Protein AF-A0A2A4LVW7-F1 (afdb_monomer_lite)

pLDDT: mean 82.82, std 20.12, range [41.22, 98.38]

Radius of gyration: 33.75 Å; chains: 1; bounding box: 39×94×72 Å

Structure (mmCIF, N/CA/C/O backbone):
data_AF-A0A2A4LVW7-F1
#
_entry.id   AF-A0A2A4LVW7-F1
#
loop_
_atom_site.group_PDB
_atom_site.id
_atom_site.type_symbol
_atom_site.label_atom_id
_atom_site.label_alt_id
_atom_site.label_comp_id
_atom_site.label_asym_id
_atom_site.label_entity_id
_atom_site.label_seq_id
_atom_site.pdbx_PDB_ins_code
_atom_site.Cartn_x
_atom_site.Cartn_y
_atom_site.Cartn_z
_atom_site.occupancy
_atom_site.B_iso_or_equiv
_atom_site.auth_seq_id
_atom_site.auth_comp_id
_atom_site.auth_asym_id
_atom_site.auth_atom_id
_atom_site.pdbx_PDB_model_num
ATOM 1 N N . MET A 1 1 ? -12.535 -25.394 -22.768 1.00 45.62 1 MET A N 1
ATOM 2 C CA . MET A 1 1 ? -12.667 -26.700 -22.095 1.00 45.62 1 MET A CA 1
ATOM 3 C C . MET A 1 1 ? -12.968 -27.701 -23.202 1.00 45.62 1 MET A C 1
ATOM 5 O O . MET A 1 1 ? -14.101 -27.769 -23.649 1.00 45.62 1 MET A O 1
ATOM 9 N N . MET A 1 2 ? -11.925 -28.276 -23.806 1.00 42.28 2 MET A N 1
ATOM 10 C CA . MET A 1 2 ? -12.045 -29.148 -24.981 1.00 42.28 2 MET A CA 1
ATOM 11 C C . MET A 1 2 ? -11.703 -30.564 -24.534 1.00 42.28 2 MET A C 1
ATOM 13 O O . MET A 1 2 ? -10.593 -30.812 -24.071 1.00 42.28 2 MET A O 1
ATOM 17 N N . ASP A 1 3 ? -12.709 -31.425 -24.599 1.00 44.94 3 ASP A N 1
ATOM 18 C CA . ASP A 1 3 ? -12.700 -32.806 -24.137 1.00 44.94 3 ASP A CA 1
ATOM 19 C C . ASP A 1 3 ? -12.149 -33.709 -25.254 1.00 44.94 3 ASP A C 1
ATOM 21 O O . ASP A 1 3 ? -12.579 -33.610 -26.405 1.00 44.94 3 ASP A O 1
ATOM 25 N N . PHE A 1 4 ? -11.161 -34.545 -24.937 1.00 41.75 4 PHE A N 1
ATOM 26 C CA . PHE A 1 4 ? -10.498 -35.446 -25.884 1.00 41.75 4 PHE A CA 1
ATOM 27 C C . PHE A 1 4 ? -10.767 -36.889 -25.449 1.00 41.75 4 PHE A C 1
ATOM 29 O O . PHE A 1 4 ? -10.089 -37.435 -24.581 1.00 41.75 4 PHE A O 1
ATOM 36 N N . THR A 1 5 ? -11.769 -37.524 -26.058 1.00 50.38 5 THR A N 1
ATOM 37 C CA . THR A 1 5 ? -12.084 -38.940 -25.827 1.00 50.38 5 THR A CA 1
ATOM 38 C C . THR A 1 5 ? -11.391 -39.808 -26.880 1.00 50.38 5 THR A C 1
ATOM 40 O O . THR A 1 5 ? -11.719 -39.756 -28.065 1.00 50.38 5 THR A O 1
ATOM 43 N N . ILE A 1 6 ? -10.423 -40.621 -26.453 1.00 47.38 6 ILE A N 1
ATOM 44 C CA . ILE A 1 6 ? -9.706 -41.579 -27.306 1.00 47.38 6 ILE A CA 1
ATOM 45 C C . ILE A 1 6 ? -10.519 -42.879 -27.395 1.00 47.38 6 ILE A C 1
ATOM 47 O O . ILE A 1 6 ? -10.691 -43.588 -26.406 1.00 47.38 6 ILE A O 1
ATOM 51 N N . PHE A 1 7 ? -10.998 -43.213 -28.595 1.00 42.62 7 PHE A N 1
ATOM 52 C CA . PHE A 1 7 ? -11.620 -44.503 -28.911 1.00 42.62 7 PHE A CA 1
ATOM 53 C C . PHE A 1 7 ? -10.530 -45.561 -29.169 1.00 42.62 7 PHE A C 1
ATOM 55 O O . PHE A 1 7 ? -9.890 -45.552 -30.220 1.00 42.62 7 PHE A O 1
ATOM 62 N N . GLN A 1 8 ? -10.326 -46.502 -28.241 1.00 48.59 8 GLN A N 1
ATOM 63 C CA . GLN A 1 8 ? -9.561 -47.727 -28.510 1.00 48.59 8 GLN A CA 1
ATOM 64 C C . GLN A 1 8 ? -10.497 -48.835 -29.010 1.00 48.59 8 GLN A C 1
ATOM 66 O O . GLN A 1 8 ? -11.444 -49.220 -28.328 1.00 48.59 8 GLN A O 1
ATOM 71 N N . LYS A 1 9 ? -10.221 -49.369 -30.205 1.00 45.34 9 LYS A N 1
ATOM 72 C CA . LYS A 1 9 ? -10.934 -50.513 -30.792 1.00 45.34 9 LYS A CA 1
ATOM 73 C C . LYS A 1 9 ? -10.099 -51.791 -30.607 1.00 45.34 9 LYS A C 1
ATOM 75 O O . LYS A 1 9 ? -8.983 -51.831 -31.123 1.00 45.34 9 LYS A O 1
ATOM 80 N N . PRO A 1 10 ? -10.594 -52.840 -29.929 1.00 44.69 10 PRO A N 1
ATOM 81 C CA . PRO A 1 10 ? -9.883 -54.113 -29.851 1.00 44.69 10 PRO A CA 1
ATOM 82 C C . PRO A 1 10 ? -10.095 -54.958 -31.119 1.00 44.69 10 PRO A C 1
ATOM 84 O O . PRO A 1 10 ? -11.216 -55.121 -31.603 1.00 44.69 10 PRO A O 1
ATOM 87 N N . ILE A 1 11 ? -8.997 -55.503 -31.649 1.00 47.66 11 ILE A N 1
ATOM 88 C CA . ILE A 1 11 ? -8.957 -56.443 -32.778 1.00 47.66 11 ILE A CA 1
ATOM 89 C C . ILE A 1 11 ? -9.095 -57.864 -32.214 1.00 47.66 11 ILE A C 1
ATOM 91 O O . ILE A 1 11 ? -8.244 -58.315 -31.453 1.00 47.66 11 ILE A O 1
ATOM 95 N N . GLN A 1 12 ? -10.178 -58.558 -32.570 1.00 42.28 12 GLN A N 1
ATOM 96 C CA . GLN A 1 12 ? -10.417 -59.966 -32.237 1.00 42.28 12 GLN A CA 1
ATOM 97 C C . GLN A 1 12 ? -9.968 -60.844 -33.411 1.00 42.28 12 GLN A C 1
ATOM 99 O O . GLN A 1 12 ? -10.547 -60.780 -34.496 1.00 42.28 12 GLN A O 1
ATOM 104 N N . THR A 1 13 ? -8.943 -61.666 -33.192 1.00 43.25 13 THR A N 1
ATOM 105 C CA . THR A 1 13 ? -8.446 -62.651 -34.161 1.00 43.25 13 THR A CA 1
ATOM 106 C C . THR A 1 13 ? -8.966 -64.029 -33.763 1.00 43.25 13 THR A C 1
ATOM 108 O O . THR A 1 13 ? -8.602 -64.559 -32.716 1.00 43.25 13 THR A O 1
ATOM 111 N N . THR A 1 14 ? -9.821 -64.645 -34.580 1.00 41.22 14 THR A N 1
ATOM 112 C CA . THR A 1 14 ? -10.168 -66.068 -34.432 1.00 41.22 14 THR A CA 1
ATOM 113 C C . THR A 1 14 ? -10.461 -66.663 -35.802 1.00 41.22 14 THR A C 1
ATOM 115 O O . THR A 1 14 ? -11.546 -66.473 -36.349 1.00 41.22 14 THR A O 1
ATOM 118 N N . THR A 1 15 ? -9.510 -67.415 -36.354 1.00 45.81 15 THR A N 1
ATOM 119 C CA . THR A 1 15 ? -9.713 -68.185 -37.587 1.00 45.81 15 THR A CA 1
ATOM 120 C C . THR A 1 15 ? -9.479 -69.663 -37.305 1.00 45.81 15 THR A C 1
ATOM 122 O O . THR A 1 15 ? -8.415 -70.075 -36.849 1.00 45.81 15 THR A O 1
ATOM 125 N N . LYS A 1 16 ? -10.543 -70.440 -37.526 1.00 46.06 16 LYS A N 1
ATOM 126 C CA . LYS A 1 16 ? -10.657 -71.885 -37.319 1.00 46.06 16 LYS A CA 1
ATOM 127 C C . LYS A 1 16 ? -9.868 -72.672 -38.371 1.00 46.06 16 LYS A C 1
ATOM 129 O O . LYS A 1 16 ? -9.900 -72.352 -39.554 1.00 46.06 16 LYS A O 1
ATOM 134 N N . ASN A 1 17 ? -9.248 -73.752 -37.903 1.00 45.03 17 ASN A N 1
ATOM 135 C CA . ASN A 1 17 ? -8.627 -74.822 -38.682 1.00 45.03 17 ASN A CA 1
ATOM 136 C C . ASN A 1 17 ? -9.616 -75.496 -39.643 1.00 45.03 17 ASN A C 1
ATOM 138 O O . ASN A 1 17 ? -10.647 -75.972 -39.177 1.00 45.03 17 ASN A O 1
ATOM 142 N N . LEU A 1 18 ? -9.249 -75.623 -40.926 1.00 49.50 18 LEU A N 1
ATOM 143 C CA . LEU A 1 18 ? -9.578 -76.756 -41.812 1.00 49.50 18 LEU A CA 1
ATOM 144 C C . LEU A 1 18 ? -8.968 -76.537 -43.209 1.00 49.50 18 LEU A C 1
ATOM 146 O O . LEU A 1 18 ? -9.548 -75.840 -44.031 1.00 49.50 18 LEU A O 1
ATOM 150 N N . CYS A 1 19 ? -7.833 -77.177 -43.506 1.00 42.25 19 CYS A N 1
ATOM 151 C CA . CYS A 1 19 ? -7.581 -77.741 -44.836 1.00 42.25 19 CYS A CA 1
ATOM 152 C C . CYS A 1 19 ? -6.447 -78.774 -44.754 1.00 42.25 19 CYS A C 1
ATOM 154 O O . CYS A 1 19 ? -5.331 -78.468 -44.338 1.00 42.25 19 CYS A O 1
ATOM 156 N N . LYS A 1 20 ? -6.772 -80.023 -45.093 1.00 42.94 20 LYS A N 1
ATOM 157 C CA . LYS A 1 20 ? -5.853 -81.160 -45.161 1.00 42.94 20 LYS A CA 1
ATOM 158 C C . LYS A 1 20 ? -5.161 -81.171 -46.530 1.00 42.94 20 LYS A C 1
ATOM 160 O O . LYS A 1 20 ? -5.847 -81.198 -47.539 1.00 42.94 20 LYS A O 1
ATOM 165 N N . ILE A 1 21 ? -3.832 -81.287 -46.491 1.00 48.00 21 ILE A N 1
ATOM 166 C CA . ILE A 1 21 ? -2.937 -81.897 -47.493 1.00 48.00 21 ILE A CA 1
ATOM 167 C C . ILE A 1 21 ? -2.856 -81.192 -48.861 1.00 48.00 21 ILE A C 1
ATOM 169 O O . ILE A 1 21 ? -3.678 -81.419 -49.737 1.00 48.00 21 ILE A O 1
ATOM 173 N N . CYS A 1 22 ? -1.752 -80.467 -49.081 1.00 41.84 22 CYS A N 1
ATOM 174 C CA . CYS A 1 22 ? -1.036 -80.458 -50.361 1.00 41.84 22 CYS A CA 1
ATOM 175 C C . CYS A 1 22 ? 0.427 -80.040 -50.137 1.00 41.84 22 CYS A C 1
ATOM 177 O O . CYS A 1 22 ? 0.724 -78.957 -49.639 1.00 41.84 22 CYS A O 1
ATOM 179 N N . THR A 1 23 ? 1.334 -80.949 -50.471 1.00 45.31 23 THR A N 1
ATOM 180 C CA . THR A 1 23 ? 2.790 -80.838 -50.360 1.00 45.31 23 THR A CA 1
ATOM 181 C C . THR A 1 23 ? 3.346 -80.185 -51.627 1.00 45.31 23 THR A C 1
ATOM 183 O O . THR A 1 23 ? 3.172 -80.767 -52.691 1.00 45.31 23 THR A O 1
ATOM 186 N N . ALA A 1 24 ? 3.996 -79.018 -51.519 1.00 42.41 24 ALA A N 1
ATOM 187 C CA . ALA A 1 24 ? 5.172 -78.581 -52.302 1.00 42.41 24 ALA A CA 1
ATOM 188 C C . ALA A 1 24 ? 5.406 -77.058 -52.184 1.00 42.41 24 ALA A C 1
ATOM 190 O O . ALA A 1 24 ? 4.670 -76.246 -52.728 1.00 42.41 24 ALA A O 1
ATOM 191 N N . LEU A 1 25 ? 6.471 -76.715 -51.456 1.00 45.72 25 LEU A N 1
ATOM 192 C CA . LEU A 1 25 ? 7.497 -75.720 -51.784 1.00 45.72 25 LEU A CA 1
ATOM 193 C C . LEU A 1 25 ? 7.090 -74.442 -52.561 1.00 45.72 25 LEU A C 1
ATOM 195 O O . LEU A 1 25 ? 7.131 -74.413 -53.785 1.00 45.72 25 LEU A O 1
ATOM 199 N N . ALA A 1 26 ? 6.882 -73.345 -51.824 1.00 43.75 26 ALA A N 1
ATOM 200 C CA . ALA A 1 26 ? 7.374 -72.006 -52.179 1.00 43.75 26 ALA A CA 1
ATOM 201 C C . ALA A 1 26 ? 7.300 -71.089 -50.942 1.00 43.75 26 ALA A C 1
ATOM 203 O O . ALA A 1 26 ? 6.255 -70.520 -50.630 1.00 43.75 26 ALA A O 1
ATOM 204 N N . LEU A 1 27 ? 8.415 -70.944 -50.215 1.00 46.09 27 LEU A N 1
ATOM 205 C CA . LEU A 1 27 ? 8.595 -69.845 -49.263 1.00 46.09 27 LEU A CA 1
ATOM 206 C C . LEU A 1 27 ? 8.739 -68.539 -50.060 1.00 46.09 27 LEU A C 1
ATOM 208 O O . LEU A 1 27 ? 9.847 -68.122 -50.378 1.00 46.09 27 LEU A O 1
ATOM 212 N N . LEU A 1 28 ? 7.625 -67.882 -50.384 1.00 44.22 28 LEU A N 1
ATOM 213 C CA . LEU A 1 28 ? 7.640 -66.441 -50.621 1.00 44.22 28 LEU A CA 1
ATOM 214 C C . LEU A 1 28 ? 7.472 -65.760 -49.263 1.00 44.22 28 LEU A C 1
ATOM 216 O O . LEU A 1 28 ? 6.360 -65.511 -48.801 1.00 44.22 28 LEU A O 1
ATOM 220 N N . THR A 1 29 ? 8.588 -65.454 -48.604 1.00 49.19 29 THR A N 1
ATOM 221 C CA . THR A 1 29 ? 8.592 -64.435 -47.557 1.00 49.19 29 THR A CA 1
ATOM 222 C C . THR A 1 29 ? 8.292 -63.104 -48.236 1.00 49.19 29 THR A C 1
ATOM 224 O O . THR A 1 29 ? 9.188 -62.470 -48.792 1.00 49.19 29 THR A O 1
ATOM 227 N N . ALA A 1 30 ? 7.023 -62.690 -48.242 1.00 51.75 30 ALA A N 1
ATOM 228 C CA . ALA A 1 30 ? 6.675 -61.309 -48.529 1.00 51.75 30 ALA A CA 1
ATOM 229 C C . ALA A 1 30 ? 7.395 -60.451 -47.484 1.00 51.75 30 ALA A C 1
ATOM 231 O O . ALA A 1 30 ? 7.001 -60.429 -46.314 1.00 51.75 30 ALA A O 1
ATOM 232 N N . ALA A 1 31 ? 8.492 -59.817 -47.900 1.00 53.38 31 ALA A N 1
ATOM 233 C CA . ALA A 1 31 ? 9.186 -58.812 -47.120 1.00 53.38 31 ALA A CA 1
ATOM 234 C C . ALA A 1 31 ? 8.200 -57.661 -46.904 1.00 53.38 31 ALA A C 1
ATOM 236 O O . ALA A 1 31 ? 8.037 -56.778 -47.744 1.00 53.38 31 ALA A O 1
ATOM 237 N N . HIS A 1 32 ? 7.465 -57.729 -45.797 1.00 48.94 32 HIS A N 1
ATOM 238 C CA . HIS A 1 32 ? 6.663 -56.623 -45.326 1.00 48.94 32 HIS A CA 1
ATOM 239 C C . HIS A 1 32 ? 7.659 -55.548 -44.911 1.00 48.94 32 HIS A C 1
ATOM 241 O O . HIS A 1 32 ? 8.287 -55.649 -43.860 1.00 48.94 32 HIS A O 1
ATOM 247 N N . ASN A 1 33 ? 7.833 -54.536 -45.761 1.00 58.06 33 ASN A N 1
ATOM 248 C CA . ASN A 1 33 ? 8.434 -53.282 -45.339 1.00 58.06 33 ASN A CA 1
ATOM 249 C C . ASN A 1 33 ? 7.488 -52.695 -44.290 1.00 58.06 33 ASN A C 1
ATOM 251 O O . ASN A 1 33 ? 6.502 -52.039 -44.623 1.00 58.06 33 ASN A O 1
ATOM 255 N N . THR A 1 34 ? 7.725 -53.001 -43.017 1.00 57.44 34 THR A N 1
ATOM 256 C CA . THR A 1 34 ? 7.045 -52.319 -41.925 1.00 57.44 34 THR A CA 1
ATOM 257 C C . THR A 1 34 ? 7.483 -50.867 -42.003 1.00 57.44 34 THR A C 1
ATOM 259 O O . THR A 1 34 ? 8.644 -50.558 -41.740 1.00 57.44 34 THR A O 1
ATOM 262 N N . ALA A 1 35 ? 6.579 -49.986 -42.430 1.00 54.66 35 ALA A N 1
ATOM 263 C CA . ALA A 1 35 ? 6.798 -48.553 -42.373 1.00 54.66 35 ALA A CA 1
ATOM 264 C C . ALA A 1 35 ? 7.047 -48.181 -40.904 1.00 54.66 35 ALA A C 1
ATOM 266 O O . ALA A 1 35 ? 6.129 -48.169 -40.086 1.00 54.66 35 ALA A O 1
ATOM 267 N N . GLN A 1 36 ? 8.315 -47.973 -40.554 1.00 70.25 36 GLN A N 1
ATOM 268 C CA . GLN A 1 36 ? 8.725 -47.633 -39.202 1.00 70.25 36 GLN A CA 1
ATOM 269 C C . GLN A 1 36 ? 8.418 -46.153 -38.978 1.00 70.25 36 GLN A C 1
ATOM 271 O O . GLN A 1 36 ? 9.157 -45.277 -39.420 1.00 70.25 36 GLN A O 1
ATOM 276 N N . ALA A 1 37 ? 7.302 -45.868 -38.311 1.00 65.94 37 ALA A N 1
ATOM 277 C CA . ALA A 1 37 ? 7.022 -44.536 -37.799 1.00 65.94 37 ALA A CA 1
ATOM 278 C C . ALA A 1 37 ? 7.929 -44.287 -36.585 1.00 65.94 37 ALA A C 1
ATOM 280 O O . ALA A 1 37 ? 7.711 -44.843 -35.509 1.00 65.94 37 ALA A O 1
ATOM 281 N N . GLY A 1 38 ? 8.987 -43.501 -36.779 1.00 73.94 38 GLY A N 1
ATOM 282 C CA . GLY A 1 38 ? 9.819 -43.002 -35.689 1.00 73.94 38 GLY A CA 1
ATOM 283 C C . GLY A 1 38 ? 9.228 -41.702 -35.139 1.00 73.94 38 GLY A C 1
ATOM 284 O O . GLY A 1 38 ? 8.947 -40.805 -35.938 1.00 73.94 38 GLY A O 1
ATOM 285 N N . PRO A 1 39 ? 9.017 -41.563 -33.819 1.00 70.31 39 PRO A N 1
ATOM 286 C CA . PRO A 1 39 ? 8.702 -40.265 -33.243 1.00 70.31 39 PRO A CA 1
ATOM 287 C C . PRO A 1 39 ? 9.912 -39.336 -33.397 1.00 70.31 39 PRO A C 1
ATOM 289 O O . PRO A 1 39 ? 11.058 -39.755 -33.236 1.00 70.31 39 PRO A O 1
ATOM 292 N N . GLY A 1 40 ? 9.645 -38.077 -33.727 1.00 75.69 40 GLY A N 1
ATOM 293 C CA . GLY A 1 40 ? 10.632 -37.007 -33.723 1.00 75.69 40 GLY A CA 1
ATOM 294 C C . GLY A 1 40 ? 10.097 -35.851 -32.894 1.00 75.69 40 GLY A C 1
ATOM 295 O O . GLY A 1 40 ? 8.969 -35.411 -33.114 1.00 75.69 40 GLY A O 1
ATOM 296 N N . ASP A 1 41 ? 10.897 -35.371 -31.948 1.00 76.12 41 ASP A N 1
ATOM 297 C CA . ASP A 1 41 ? 10.539 -34.228 -31.115 1.00 76.12 41 ASP A CA 1
ATOM 298 C C . ASP A 1 41 ? 10.951 -32.924 -31.799 1.00 76.12 41 ASP A C 1
ATOM 300 O O . ASP A 1 41 ? 12.118 -32.717 -32.150 1.00 76.12 41 ASP A O 1
ATOM 304 N N . ILE A 1 42 ? 9.989 -32.017 -31.965 1.00 58.56 42 ILE A N 1
ATOM 305 C CA . ILE A 1 42 ? 10.251 -30.657 -32.435 1.00 58.56 42 ILE A CA 1
ATOM 306 C C . ILE A 1 42 ? 10.515 -29.787 -31.209 1.00 58.56 42 ILE A C 1
ATOM 308 O O . ILE A 1 42 ? 9.605 -29.464 -30.447 1.00 58.56 42 ILE A O 1
ATOM 312 N N . HIS A 1 43 ? 11.777 -29.408 -31.026 1.00 67.81 43 HIS A N 1
ATOM 313 C CA . HIS A 1 43 ? 12.184 -28.496 -29.965 1.00 67.81 43 HIS A CA 1
ATOM 314 C C . HIS A 1 43 ? 11.968 -27.047 -30.399 1.00 67.81 43 HIS A C 1
ATOM 316 O O . HIS A 1 43 ? 12.555 -26.581 -31.378 1.00 67.81 43 HIS A O 1
ATOM 322 N N . PHE A 1 44 ? 11.154 -26.324 -29.636 1.00 75.44 44 PHE A N 1
ATOM 323 C CA . PHE A 1 44 ? 10.992 -24.884 -29.778 1.00 75.44 44 PHE A CA 1
ATOM 324 C C . PHE A 1 44 ? 11.907 -24.186 -28.776 1.00 75.44 44 PHE A C 1
ATOM 326 O O . PHE A 1 44 ? 11.693 -24.275 -27.569 1.00 75.44 44 PHE A O 1
ATOM 333 N N . ASN A 1 45 ? 12.912 -23.477 -29.286 1.00 74.44 45 ASN A N 1
ATOM 334 C CA . ASN A 1 45 ? 13.770 -22.611 -28.485 1.00 74.44 45 ASN A CA 1
ATOM 335 C C . ASN A 1 45 ? 13.416 -21.150 -28.771 1.00 74.44 45 ASN A C 1
ATOM 337 O O . ASN A 1 45 ? 13.255 -20.760 -29.927 1.00 74.44 45 ASN A O 1
ATOM 341 N N . GLY A 1 46 ? 13.317 -20.344 -27.717 1.00 65.56 46 GLY A N 1
ATOM 342 C CA . GLY A 1 46 ? 13.150 -18.898 -27.802 1.00 65.56 46 GLY A CA 1
ATOM 343 C C . GLY A 1 46 ? 14.169 -18.209 -26.905 1.00 65.56 46 GLY A C 1
ATOM 344 O O . GLY A 1 46 ? 14.317 -18.584 -25.745 1.00 65.56 46 GLY A O 1
ATOM 345 N N . ASP A 1 47 ? 14.862 -17.209 -27.443 1.00 58.03 47 ASP A N 1
ATOM 346 C CA . ASP A 1 47 ? 15.752 -16.331 -26.683 1.00 58.03 47 ASP A CA 1
ATOM 347 C C . ASP A 1 47 ? 15.059 -14.976 -26.482 1.00 58.03 47 ASP A C 1
ATOM 349 O O . ASP A 1 47 ? 14.826 -14.226 -27.436 1.00 58.03 47 ASP A O 1
ATOM 353 N N . ILE A 1 48 ? 14.693 -14.662 -25.236 1.00 60.72 48 ILE A N 1
ATOM 354 C CA . ILE A 1 48 ? 14.156 -13.348 -24.872 1.00 60.72 48 ILE A CA 1
ATOM 355 C C . ILE A 1 48 ? 15.332 -12.446 -24.480 1.00 60.72 48 ILE A C 1
ATOM 357 O O . ILE A 1 48 ? 15.577 -12.166 -23.307 1.00 60.72 48 ILE A O 1
ATOM 361 N N . THR A 1 49 ? 16.018 -11.909 -25.490 1.00 59.44 49 THR A N 1
ATOM 362 C CA . THR A 1 49 ? 17.058 -10.868 -25.330 1.00 59.44 49 THR A CA 1
ATOM 363 C C . THR A 1 49 ? 16.506 -9.533 -24.818 1.00 59.44 49 THR A C 1
ATOM 365 O O . THR A 1 49 ? 17.256 -8.615 -24.479 1.00 59.44 49 THR A O 1
ATOM 368 N N . ASN A 1 50 ? 15.181 -9.403 -24.745 1.00 55.16 50 ASN A N 1
ATOM 369 C CA . ASN A 1 50 ? 14.494 -8.203 -24.312 1.00 55.16 50 ASN A CA 1
ATOM 370 C C . ASN A 1 50 ? 13.869 -8.426 -22.934 1.00 55.16 50 ASN A C 1
ATOM 372 O O . ASN A 1 50 ? 12.654 -8.545 -22.796 1.00 55.16 50 ASN A O 1
ATOM 376 N N . SER A 1 51 ? 14.718 -8.525 -21.911 1.00 63.94 51 SER A N 1
ATOM 377 C CA . SER A 1 51 ?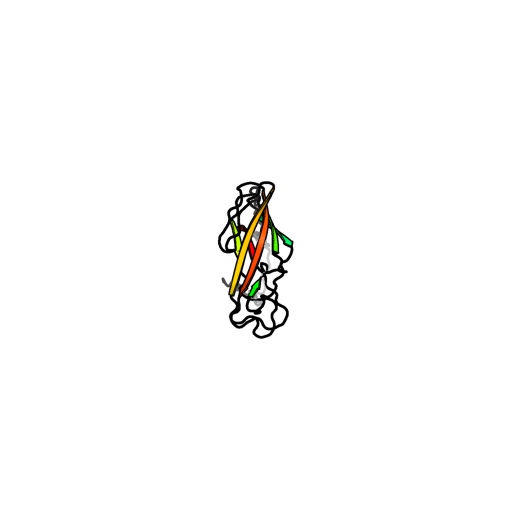 14.304 -8.738 -20.523 1.00 63.94 51 SER A CA 1
ATOM 378 C C . SER A 1 51 ? 13.661 -7.464 -19.963 1.00 63.94 51 SER A C 1
ATOM 380 O O . SER A 1 51 ? 14.241 -6.720 -19.172 1.00 63.94 51 SER A O 1
ATOM 382 N N . ALA A 1 52 ? 12.448 -7.169 -20.419 1.00 71.94 52 ALA A N 1
ATOM 383 C CA . ALA A 1 52 ? 11.536 -6.304 -19.706 1.00 71.94 52 ALA A CA 1
ATOM 384 C C . ALA A 1 52 ? 11.082 -7.107 -18.483 1.00 71.94 52 ALA A C 1
ATOM 386 O O . ALA A 1 52 ? 10.198 -7.955 -18.583 1.00 71.94 52 ALA A O 1
ATOM 387 N N . TYR A 1 53 ? 11.727 -6.878 -17.342 1.00 84.12 53 TYR A N 1
ATOM 388 C CA . TYR A 1 53 ? 11.252 -7.388 -16.065 1.00 84.12 53 TYR A CA 1
ATOM 389 C C . TYR A 1 53 ? 11.088 -6.254 -15.056 1.00 84.12 53 TYR A C 1
ATOM 391 O O . TYR A 1 53 ? 11.837 -5.266 -15.059 1.00 84.12 53 TYR A O 1
ATOM 399 N N . CYS A 1 54 ? 10.079 -6.418 -14.206 1.00 89.69 54 CYS A N 1
ATOM 400 C CA . CYS A 1 54 ? 9.836 -5.614 -13.023 1.00 89.69 54 CYS A CA 1
ATOM 401 C C . CYS A 1 54 ? 9.880 -6.554 -11.823 1.00 89.69 54 CYS A C 1
ATOM 403 O O . CYS A 1 54 ? 9.147 -7.542 -11.799 1.00 89.69 54 CYS A O 1
ATOM 405 N N . ILE A 1 55 ? 10.746 -6.279 -10.852 1.00 92.88 55 ILE A N 1
ATOM 406 C CA . ILE A 1 55 ? 10.798 -7.055 -9.609 1.00 92.88 55 ILE A CA 1
ATOM 407 C C . ILE A 1 55 ? 10.345 -6.166 -8.468 1.00 92.88 55 ILE A C 1
ATOM 409 O O . ILE A 1 55 ? 10.783 -5.021 -8.361 1.00 92.88 55 ILE A O 1
ATOM 413 N N . ILE A 1 56 ? 9.491 -6.721 -7.616 1.00 95.25 56 ILE A N 1
ATOM 414 C CA . ILE A 1 56 ? 8.961 -6.071 -6.426 1.00 95.25 56 ILE A CA 1
ATOM 415 C C . ILE A 1 56 ? 9.513 -6.820 -5.214 1.00 95.25 56 ILE A C 1
ATOM 417 O O . ILE A 1 56 ? 9.273 -8.015 -5.055 1.00 95.25 56 ILE A O 1
ATOM 421 N N . PHE A 1 57 ? 10.238 -6.114 -4.353 1.00 94.94 57 PHE A N 1
ATOM 422 C CA . PHE A 1 57 ? 10.726 -6.627 -3.077 1.00 94.94 57 PHE A CA 1
ATOM 423 C C . PHE A 1 57 ? 10.017 -5.903 -1.943 1.00 94.94 57 PHE A C 1
ATOM 425 O O . PHE A 1 57 ? 10.211 -4.703 -1.776 1.00 94.94 57 PHE A O 1
ATOM 432 N N . VAL A 1 58 ? 9.217 -6.603 -1.144 1.00 96.31 58 VAL A N 1
ATOM 433 C CA . VAL A 1 58 ? 8.639 -6.008 0.069 1.00 96.31 58 VAL A CA 1
ATOM 434 C C . VAL A 1 58 ? 9.750 -5.863 1.104 1.00 96.31 58 VAL A C 1
ATOM 436 O O . VAL A 1 58 ? 10.365 -6.850 1.499 1.00 96.31 58 VAL A O 1
ATOM 439 N N . THR A 1 59 ? 10.034 -4.630 1.515 1.00 95.56 59 THR A N 1
ATOM 440 C CA . THR A 1 59 ? 11.113 -4.313 2.463 1.00 95.56 59 THR A CA 1
ATOM 441 C C . THR A 1 59 ? 10.598 -4.047 3.869 1.00 95.56 59 THR A C 1
ATOM 443 O O . THR A 1 59 ? 11.357 -4.177 4.826 1.00 95.56 59 THR A O 1
ATOM 446 N N . GLN A 1 60 ? 9.319 -3.688 4.012 1.00 96.19 60 GLN A N 1
ATOM 447 C CA . GLN A 1 60 ? 8.698 -3.415 5.303 1.00 96.19 60 GLN A CA 1
ATOM 448 C C . GLN A 1 60 ? 7.195 -3.706 5.251 1.00 96.19 60 GLN A C 1
ATOM 450 O O . GLN A 1 60 ? 6.492 -3.189 4.380 1.00 96.19 60 GLN A O 1
ATOM 455 N N . SER A 1 61 ? 6.694 -4.491 6.205 1.00 96.25 61 SER A N 1
ATOM 456 C CA . SER A 1 61 ? 5.251 -4.656 6.416 1.00 96.25 61 SER A CA 1
ATOM 457 C C . SER A 1 61 ? 4.644 -3.405 7.052 1.00 96.25 61 SER A C 1
ATOM 459 O O . SER A 1 61 ? 5.295 -2.730 7.851 1.00 96.25 61 SER A O 1
ATOM 461 N N . GLY A 1 62 ? 3.392 -3.105 6.708 1.00 96.56 62 GLY A N 1
ATOM 462 C CA . GLY A 1 62 ? 2.637 -2.030 7.348 1.00 96.56 62 GLY A CA 1
ATOM 463 C C . GLY A 1 62 ? 1.999 -2.459 8.673 1.00 96.56 62 GLY A C 1
ATOM 464 O O . GLY A 1 62 ? 1.849 -3.649 8.943 1.00 96.56 62 GLY A O 1
ATOM 465 N N . ALA A 1 63 ? 1.594 -1.475 9.472 1.00 97.12 63 ALA A N 1
ATOM 466 C CA . ALA A 1 63 ? 0.784 -1.642 10.671 1.00 97.12 63 ALA A CA 1
ATOM 467 C C . ALA A 1 63 ? -0.361 -0.625 10.650 1.00 97.12 63 ALA A C 1
ATOM 469 O O . ALA A 1 63 ? -0.144 0.560 10.381 1.00 97.12 63 ALA A O 1
ATOM 470 N N . LEU A 1 64 ? -1.573 -1.099 10.928 1.00 97.81 64 LEU A N 1
ATOM 471 C CA . LEU A 1 64 ? -2.757 -0.258 11.062 1.00 97.81 64 LEU A CA 1
ATOM 472 C C . LEU A 1 64 ? -3.004 0.017 12.539 1.00 97.81 64 LEU A C 1
ATOM 474 O O . LEU A 1 64 ? -2.883 -0.887 13.363 1.00 97.81 64 LEU A O 1
ATOM 478 N N . VAL A 1 65 ? -3.390 1.245 12.858 1.00 98.00 65 VAL A N 1
ATOM 479 C CA .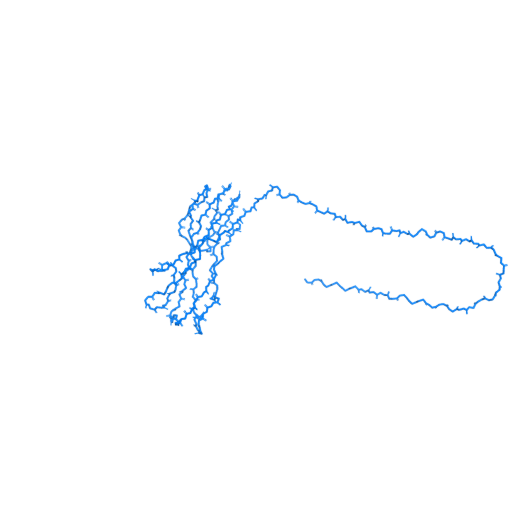 VAL A 1 65 ? -3.845 1.610 14.202 1.00 98.00 65 VAL A CA 1
ATOM 480 C C . VAL A 1 65 ? -5.254 2.195 14.131 1.00 98.00 65 VAL A C 1
ATOM 482 O O . VAL A 1 65 ? -5.603 2.783 13.102 1.00 98.00 65 VAL A O 1
ATOM 485 N N . PRO A 1 66 ? -6.074 2.022 15.181 1.00 97.94 66 PRO A N 1
ATOM 486 C CA . PRO A 1 66 ? -7.398 2.617 15.238 1.00 97.94 66 PRO A CA 1
ATOM 487 C C . PRO A 1 66 ? -7.337 4.124 15.495 1.00 97.94 66 PRO A C 1
ATOM 489 O O . PRO A 1 66 ? -6.440 4.620 16.181 1.00 97.94 66 PRO A O 1
ATOM 492 N N . ASN A 1 67 ? -8.323 4.857 14.981 1.00 97.75 67 ASN A N 1
ATOM 493 C CA . ASN A 1 67 ? -8.623 6.204 15.463 1.00 97.75 67 ASN A CA 1
ATOM 494 C C . ASN A 1 67 ? -9.301 6.154 1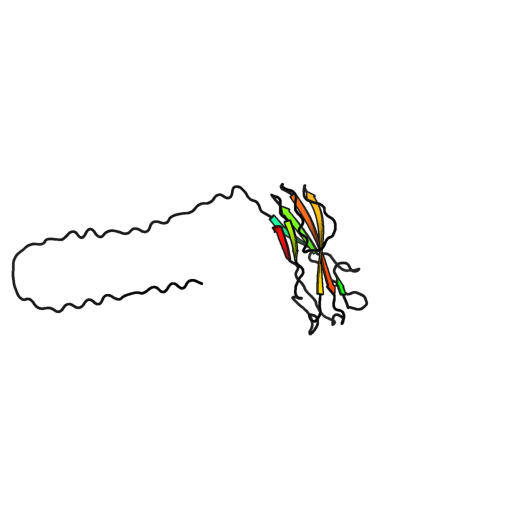6.846 1.00 97.75 67 ASN A C 1
ATOM 496 O O . ASN A 1 67 ? -9.611 5.088 17.377 1.00 97.75 67 ASN A O 1
ATOM 500 N N . VAL A 1 68 ? -9.549 7.330 17.427 1.00 96.75 68 VAL A N 1
ATOM 501 C CA . VAL A 1 68 ? -10.141 7.461 18.771 1.00 96.75 68 VAL A CA 1
ATOM 502 C C . VAL A 1 68 ? -11.530 6.828 18.893 1.00 96.75 68 VAL A C 1
ATOM 504 O O . VAL A 1 68 ? -11.854 6.294 19.949 1.00 96.75 68 VAL A O 1
ATOM 507 N N . ASP A 1 69 ? -12.308 6.826 17.810 1.00 96.56 69 ASP A N 1
ATOM 508 C CA . ASP A 1 69 ? -13.670 6.278 17.776 1.00 96.56 69 ASP A CA 1
ATOM 509 C C . ASP A 1 69 ? -13.714 4.811 17.317 1.00 96.56 69 ASP A C 1
ATOM 511 O O . ASP A 1 69 ? -14.790 4.233 17.185 1.00 96.56 69 ASP A O 1
ATOM 515 N N . ALA A 1 70 ? -12.554 4.215 17.020 1.00 96.69 70 ALA A N 1
ATOM 516 C CA . ALA A 1 70 ? -12.421 2.905 16.388 1.00 96.69 70 ALA A CA 1
ATOM 517 C C . ALA A 1 70 ? -13.256 2.741 15.101 1.00 96.69 70 ALA A C 1
ATOM 519 O O . ALA A 1 70 ? -13.606 1.628 14.741 1.00 96.69 70 ALA A O 1
ATOM 520 N N . THR A 1 71 ? -13.577 3.816 14.382 1.00 97.81 71 THR A N 1
ATOM 521 C CA . THR A 1 71 ? -14.288 3.791 13.089 1.00 97.81 71 THR A CA 1
ATOM 522 C C . THR A 1 71 ? -13.348 3.713 11.891 1.00 97.81 71 THR A C 1
ATOM 524 O O . THR A 1 71 ? -13.791 3.501 10.765 1.00 97.81 71 THR A O 1
ATOM 527 N N . GLN A 1 72 ? -12.043 3.854 12.118 1.00 98.12 72 GLN A N 1
ATOM 528 C CA . GLN A 1 72 ? -11.019 3.770 11.087 1.00 98.12 72 GLN A CA 1
ATOM 529 C C . GLN A 1 72 ? -9.804 3.001 11.606 1.00 98.12 72 GLN A C 1
ATOM 531 O O . GLN A 1 72 ? -9.296 3.318 12.678 1.00 98.12 72 GLN A O 1
ATOM 536 N N . LEU A 1 73 ? -9.299 2.052 10.815 1.00 98.12 73 LEU A N 1
ATOM 537 C CA . LEU A 1 73 ? -7.962 1.474 10.956 1.00 98.12 73 LEU A CA 1
ATOM 538 C C . LEU A 1 73 ? -7.076 2.032 9.845 1.00 98.12 73 LEU A C 1
ATOM 540 O O . LEU A 1 73 ? -7.409 1.918 8.668 1.00 98.12 73 LEU A O 1
ATOM 544 N N . SER A 1 74 ? -5.945 2.644 10.183 1.00 98.00 74 SER A N 1
ATOM 545 C CA . SER A 1 74 ? -5.124 3.326 9.180 1.00 98.00 74 SER A CA 1
ATOM 546 C C . SER A 1 74 ? -3.640 3.270 9.497 1.00 98.00 74 SER A C 1
ATOM 548 O O . SER A 1 74 ? -3.223 3.404 10.647 1.00 98.00 74 SER A O 1
ATOM 550 N N . SER A 1 75 ? -2.824 3.113 8.454 1.00 98.25 75 SER A N 1
ATOM 551 C CA . SER A 1 75 ? -1.367 3.237 8.554 1.00 98.25 75 SER A CA 1
ATOM 552 C C . SER A 1 75 ? -0.892 4.689 8.632 1.00 98.25 75 SER A C 1
ATOM 554 O O . SER A 1 75 ? 0.284 4.926 8.894 1.00 98.25 75 SER A O 1
ATOM 556 N N . LYS A 1 76 ? -1.782 5.660 8.379 1.00 97.50 76 LYS A N 1
ATOM 557 C CA . LYS A 1 76 ? -1.478 7.102 8.397 1.00 97.50 76 LYS A CA 1
ATOM 558 C C . LYS A 1 76 ? -1.712 7.759 9.755 1.00 97.50 76 LYS A C 1
ATOM 560 O O . LYS A 1 76 ? -1.286 8.892 9.964 1.00 97.50 76 LYS A O 1
ATOM 565 N N . LEU A 1 77 ? -2.430 7.089 10.650 1.00 97.81 77 LEU A N 1
ATOM 566 C CA . LEU A 1 77 ? -2.701 7.606 11.986 1.00 97.81 77 LEU A CA 1
ATOM 567 C C . LEU A 1 77 ? -1.438 7.551 12.862 1.00 97.81 77 LEU A C 1
ATOM 569 O O . LEU A 1 77 ? -0.537 6.756 12.586 1.00 97.81 77 LEU A O 1
ATOM 573 N N . PRO A 1 78 ? -1.341 8.371 13.926 1.00 97.12 78 PRO A N 1
ATOM 574 C CA . PRO A 1 78 ? -0.221 8.311 14.861 1.00 97.12 78 PRO A CA 1
ATOM 575 C C . PRO A 1 78 ? -0.030 6.902 15.440 1.00 97.12 78 PRO A C 1
ATOM 577 O O . PRO A 1 78 ? -0.944 6.344 16.037 1.00 97.12 78 PRO A O 1
ATOM 580 N N . GLY A 1 79 ? 1.165 6.331 15.260 1.00 96.00 79 GLY A N 1
ATOM 581 C CA . GLY A 1 79 ? 1.481 4.943 15.630 1.00 96.00 79 GLY A CA 1
ATOM 582 C C . GLY A 1 79 ? 1.291 3.926 14.497 1.00 96.00 79 GLY A C 1
ATOM 583 O O . GLY A 1 79 ? 1.806 2.814 14.592 1.00 96.00 79 GLY A O 1
ATOM 584 N N . GLY A 1 80 ? 0.615 4.309 13.412 1.00 97.06 80 GLY A N 1
ATOM 585 C CA . GLY A 1 80 ? 0.528 3.541 12.176 1.00 97.06 80 GLY A CA 1
ATOM 586 C C . GLY A 1 80 ? 1.856 3.514 11.422 1.00 97.06 80 GLY A C 1
ATOM 587 O O . GLY A 1 80 ? 2.710 4.392 11.568 1.00 97.06 80 GLY A O 1
ATOM 588 N N . VAL A 1 81 ? 2.041 2.472 10.612 1.00 97.69 81 VAL A N 1
ATOM 589 C CA . VAL A 1 81 ? 3.265 2.255 9.838 1.00 97.69 81 VAL A CA 1
ATOM 590 C C . VAL A 1 81 ? 2.898 1.907 8.402 1.00 97.69 81 VAL A C 1
ATOM 592 O O . VAL A 1 81 ? 2.191 0.934 8.151 1.00 97.69 81 VAL A O 1
ATOM 595 N N . ALA A 1 82 ? 3.396 2.681 7.441 1.00 97.69 82 ALA A N 1
ATOM 596 C CA . ALA A 1 82 ? 3.216 2.385 6.024 1.00 97.69 82 ALA A CA 1
ATOM 597 C C . ALA A 1 82 ? 4.007 1.134 5.602 1.00 97.69 82 ALA A C 1
ATOM 599 O O . ALA A 1 82 ? 5.128 0.906 6.066 1.00 97.69 82 ALA A O 1
ATOM 600 N N . GLY A 1 83 ? 3.450 0.357 4.673 1.00 97.81 83 GLY A N 1
ATOM 601 C CA . GLY A 1 83 ? 4.188 -0.711 4.004 1.00 97.81 83 GLY A CA 1
ATOM 602 C C . GLY A 1 83 ? 5.195 -0.131 3.011 1.00 97.81 83 GLY A C 1
ATOM 603 O O . GLY A 1 83 ? 4.947 0.916 2.410 1.00 97.81 83 GLY A O 1
ATOM 604 N N . LYS A 1 84 ? 6.332 -0.800 2.811 1.00 97.25 84 LYS A N 1
ATOM 605 C CA . LYS A 1 84 ? 7.337 -0.386 1.822 1.00 97.25 84 LYS A CA 1
ATOM 606 C C . LYS A 1 84 ? 7.743 -1.535 0.923 1.00 97.25 84 LYS A C 1
ATOM 608 O O . LYS A 1 84 ? 7.928 -2.667 1.373 1.00 97.25 84 LYS A O 1
ATOM 613 N N . ALA A 1 85 ? 7.933 -1.210 -0.347 1.00 97.12 85 ALA A N 1
ATOM 614 C CA . ALA A 1 85 ? 8.484 -2.115 -1.336 1.00 97.12 85 ALA A CA 1
ATOM 615 C C . ALA A 1 85 ? 9.524 -1.400 -2.200 1.00 97.12 85 ALA A C 1
ATOM 617 O O . ALA A 1 85 ? 9.439 -0.200 -2.441 1.00 97.12 85 ALA A O 1
ATOM 618 N N . GLU A 1 86 ? 10.512 -2.129 -2.695 1.00 95.62 86 GLU A N 1
ATOM 619 C CA . GLU A 1 86 ? 11.425 -1.663 -3.727 1.00 95.62 86 GLU A CA 1
ATOM 620 C C . GLU A 1 86 ? 11.057 -2.277 -5.066 1.00 95.62 86 GLU A C 1
ATOM 622 O O . GLU A 1 86 ? 10.959 -3.493 -5.206 1.00 95.62 86 GLU A O 1
ATOM 627 N N . ILE A 1 87 ? 10.910 -1.416 -6.066 1.00 94.94 87 ILE A N 1
ATOM 628 C CA . ILE A 1 87 ? 10.622 -1.796 -7.438 1.00 94.94 87 ILE A CA 1
ATOM 629 C C . ILE A 1 87 ? 11.870 -1.588 -8.280 1.00 94.94 87 ILE A C 1
ATOM 631 O O . ILE A 1 87 ? 12.430 -0.488 -8.345 1.00 94.94 87 ILE A O 1
ATOM 635 N N . TRP A 1 88 ? 12.305 -2.667 -8.919 1.00 93.81 88 TRP A N 1
ATOM 636 C CA . TRP A 1 88 ? 13.434 -2.706 -9.833 1.00 93.81 88 TRP A CA 1
ATOM 637 C C . TRP A 1 88 ? 12.878 -2.875 -11.242 1.00 93.81 88 TRP A C 1
ATOM 639 O O . TRP A 1 88 ? 12.390 -3.946 -11.595 1.00 93.81 88 TRP A O 1
ATOM 649 N N . SER A 1 89 ? 12.928 -1.811 -12.040 1.00 92.19 89 SER A N 1
ATOM 650 C CA . SER A 1 89 ? 12.357 -1.779 -13.388 1.00 92.19 89 SER A CA 1
ATOM 651 C C . SER A 1 89 ? 13.463 -1.662 -14.428 1.00 92.19 89 SER A C 1
ATOM 653 O O . SER A 1 89 ? 14.253 -0.724 -14.353 1.00 92.19 89 SER A O 1
ATOM 655 N N . PHE A 1 90 ? 13.517 -2.565 -15.410 1.00 88.88 90 PHE A N 1
ATOM 656 C CA . PHE A 1 90 ? 14.525 -2.535 -16.489 1.00 88.88 90 PHE A CA 1
ATOM 657 C C . PHE A 1 90 ? 14.059 -1.756 -17.725 1.00 88.88 90 PHE A C 1
ATOM 659 O O . PHE A 1 90 ? 14.876 -1.252 -18.500 1.00 88.88 90 PHE A O 1
ATOM 666 N N . ARG A 1 91 ? 12.740 -1.597 -17.862 1.00 88.19 91 ARG A N 1
ATOM 667 C CA . ARG A 1 91 ? 12.050 -0.758 -18.846 1.00 88.19 91 ARG A CA 1
ATOM 668 C C . ARG A 1 91 ? 10.935 0.036 -18.161 1.00 88.19 91 ARG A C 1
ATOM 670 O O . ARG A 1 91 ? 10.773 -0.036 -16.944 1.00 88.19 91 ARG A O 1
ATOM 677 N N . LYS A 1 92 ? 10.200 0.811 -18.958 1.00 91.00 92 LYS A N 1
ATOM 678 C CA . LYS A 1 92 ? 8.984 1.493 -18.515 1.00 91.00 92 LYS A CA 1
ATOM 679 C C . LYS A 1 92 ? 7.925 0.448 -18.134 1.00 91.00 92 LYS A C 1
ATOM 681 O O . LYS A 1 92 ? 7.653 -0.428 -18.944 1.00 91.00 92 LYS A O 1
ATOM 686 N N . TYR A 1 93 ? 7.363 0.600 -16.942 1.00 91.75 93 TYR A N 1
ATOM 687 C CA . TYR A 1 93 ? 6.220 -0.132 -16.395 1.00 91.75 93 TYR A CA 1
ATOM 688 C C . TYR A 1 93 ? 5.286 0.857 -15.732 1.00 91.75 93 TYR A C 1
ATOM 690 O O . TYR A 1 93 ? 5.760 1.862 -15.205 1.00 91.75 93 TYR A O 1
ATOM 698 N N . ASP A 1 94 ? 4.006 0.556 -15.692 1.00 94.19 94 ASP A N 1
ATOM 699 C CA . ASP A 1 94 ? 3.055 1.255 -14.855 1.00 94.19 94 ASP A CA 1
ATOM 700 C C . ASP A 1 94 ? 2.950 0.533 -13.507 1.00 94.19 94 ASP A C 1
ATOM 702 O O . ASP A 1 94 ? 2.830 -0.687 -13.432 1.00 94.19 94 ASP A O 1
ATOM 706 N N . ILE A 1 95 ? 3.111 1.287 -12.418 1.00 94.38 95 ILE A N 1
ATOM 707 C CA . ILE A 1 95 ? 2.968 0.774 -11.054 1.00 94.38 95 ILE A CA 1
ATOM 708 C C . ILE A 1 95 ? 1.568 1.117 -10.568 1.00 94.38 95 ILE A C 1
ATOM 710 O O . ILE A 1 95 ? 1.198 2.291 -10.596 1.00 94.38 95 ILE A O 1
ATOM 714 N N . SER A 1 96 ? 0.845 0.127 -10.062 1.00 95.62 96 SER A N 1
ATOM 715 C CA . SER A 1 96 ? -0.452 0.293 -9.401 1.00 95.62 96 SER A CA 1
ATOM 716 C C . SER A 1 96 ? -0.488 -0.499 -8.090 1.00 95.62 96 SER A C 1
ATOM 718 O O . SER A 1 96 ? 0.305 -1.424 -7.872 1.00 95.62 96 SER A O 1
ATOM 720 N N . VAL A 1 97 ? -1.370 -0.103 -7.173 1.00 96.38 97 VAL A N 1
ATOM 721 C CA . VAL A 1 97 ? -1.542 -0.734 -5.860 1.00 96.38 97 VAL A CA 1
ATOM 722 C C . VAL A 1 97 ? -3.020 -0.951 -5.575 1.00 96.38 97 VAL A C 1
ATOM 724 O O . VAL A 1 97 ? -3.731 -0.028 -5.193 1.00 96.38 97 VAL A O 1
ATOM 727 N N . SER A 1 98 ? -3.478 -2.192 -5.681 1.00 95.56 98 SER A N 1
ATOM 728 C CA . SER A 1 98 ? -4.883 -2.522 -5.445 1.00 95.56 98 SER A CA 1
ATOM 729 C C . SER A 1 98 ? -5.228 -2.499 -3.954 1.00 95.56 98 SER A C 1
ATOM 731 O O . SER A 1 98 ? -4.475 -3.027 -3.121 1.00 95.56 98 SER A O 1
ATOM 733 N N . SER A 1 99 ? -6.395 -1.939 -3.632 1.00 95.44 99 SER A N 1
ATOM 734 C CA . SER A 1 99 ? -7.011 -2.077 -2.309 1.00 95.44 99 SER A CA 1
ATOM 735 C C . SER A 1 99 ? -7.399 -3.534 -2.016 1.00 95.44 99 SER A C 1
ATOM 737 O O . SER A 1 99 ? -7.784 -4.257 -2.940 1.00 95.44 99 SER A O 1
ATOM 739 N N . PRO A 1 100 ? -7.315 -3.989 -0.751 1.00 96.12 100 PRO A N 1
ATOM 740 C CA . PRO A 1 100 ? -7.923 -5.248 -0.349 1.00 96.12 100 PRO A CA 1
ATOM 741 C C . PRO A 1 100 ? -9.442 -5.150 -0.478 1.00 96.12 100 PRO A C 1
ATOM 743 O O . PRO A 1 100 ? -10.024 -4.078 -0.325 1.00 96.12 100 PRO A O 1
ATOM 746 N N . THR A 1 101 ? -10.090 -6.285 -0.705 1.00 95.12 101 THR A N 1
ATOM 747 C CA . THR A 1 101 ? -11.555 -6.384 -0.683 1.00 95.12 101 THR A CA 1
ATOM 748 C C . THR A 1 101 ? -12.090 -6.880 0.660 1.00 95.12 101 THR A C 1
ATOM 750 O O . THR A 1 101 ? -13.270 -6.703 0.942 1.00 95.12 101 THR A O 1
ATOM 753 N N . TYR A 1 102 ? -11.240 -7.490 1.491 1.00 95.50 102 TYR A N 1
ATOM 754 C CA . TYR A 1 102 ? -11.578 -8.023 2.810 1.00 95.50 102 TYR A CA 1
ATOM 755 C C . TYR A 1 102 ? -10.335 -8.092 3.712 1.00 95.50 102 TYR A C 1
ATOM 757 O O . TYR A 1 102 ? -9.195 -8.026 3.240 1.00 95.50 102 TYR A O 1
ATOM 765 N N . PHE A 1 103 ? -10.554 -8.251 5.019 1.00 97.31 103 PHE A N 1
ATOM 766 C CA . PHE A 1 103 ? -9.502 -8.626 5.963 1.00 97.31 103 PHE A CA 1
ATOM 767 C C . PHE A 1 103 ? -9.246 -10.139 5.912 1.00 97.31 103 PHE A C 1
ATOM 769 O O . PHE A 1 103 ? -10.179 -10.934 5.911 1.00 97.31 103 PHE A O 1
ATOM 776 N N . ASN A 1 104 ? -7.985 -10.553 5.942 1.00 96.50 104 ASN A N 1
ATOM 777 C CA . ASN A 1 104 ? -7.569 -11.950 6.070 1.00 96.50 104 ASN A CA 1
ATOM 778 C C . ASN A 1 104 ? -7.826 -12.508 7.480 1.00 96.50 104 ASN A C 1
ATOM 780 O O . ASN A 1 104 ? -8.109 -13.693 7.633 1.00 96.50 104 ASN A O 1
ATOM 784 N N . THR A 1 105 ? -7.729 -11.647 8.496 1.00 97.25 105 THR A N 1
ATOM 785 C CA . THR A 1 105 ? -8.016 -11.957 9.902 1.00 97.25 105 THR A CA 1
ATOM 786 C C . THR A 1 105 ? -8.857 -10.827 10.465 1.00 97.25 105 THR A C 1
ATOM 788 O O . THR A 1 105 ? -8.513 -9.668 10.237 1.00 97.25 105 THR A O 1
ATOM 791 N N . TYR A 1 106 ? -9.944 -11.156 11.158 1.00 97.69 106 TYR A N 1
ATOM 792 C CA . TYR A 1 106 ? -10.834 -10.203 11.817 1.00 97.69 106 TYR A CA 1
ATOM 793 C C . TYR A 1 106 ? -11.686 -10.928 12.879 1.00 97.69 106 TYR A C 1
ATOM 795 O O . TYR A 1 106 ? -11.977 -12.118 12.724 1.00 97.69 106 TYR A O 1
ATOM 803 N N . PRO A 1 107 ? -12.101 -10.246 13.960 1.00 97.12 107 PRO A N 1
ATOM 804 C CA . PRO A 1 107 ? -13.105 -10.754 14.890 1.00 97.12 107 PRO A CA 1
ATOM 805 C C . PRO A 1 107 ? -14.508 -10.724 14.259 1.00 97.12 107 PRO A C 1
ATOM 807 O O . PRO A 1 107 ? -14.756 -9.997 13.299 1.00 97.12 107 PRO A O 1
ATOM 810 N N . THR A 1 108 ? -15.449 -11.499 14.805 1.00 96.69 108 THR A N 1
ATOM 811 C CA . THR A 1 108 ? -16.819 -11.623 14.273 1.00 96.69 108 THR A CA 1
ATOM 812 C C . THR A 1 108 ? -17.481 -10.262 14.027 1.00 96.69 108 THR A C 1
ATOM 814 O O . THR A 1 108 ? -17.600 -9.451 14.944 1.00 96.69 108 THR A O 1
ATOM 817 N N . GLY A 1 109 ? -17.939 -10.029 12.791 1.00 94.19 109 GLY A N 1
ATOM 818 C CA . GLY A 1 109 ? -18.583 -8.777 12.369 1.00 94.19 109 GLY A CA 1
ATOM 819 C C . GLY A 1 109 ? -17.617 -7.622 12.072 1.00 94.19 109 GLY A C 1
ATOM 820 O O . GLY A 1 109 ? -18.066 -6.524 11.742 1.00 94.19 109 GLY A O 1
ATOM 821 N N . GLY A 1 110 ? -16.303 -7.847 12.182 1.00 94.94 110 GLY A N 1
ATOM 822 C CA . GLY A 1 110 ? -15.265 -6.855 11.894 1.00 94.94 110 GLY A CA 1
ATOM 823 C C . GLY A 1 110 ? -15.061 -6.550 10.407 1.00 94.94 110 GLY A C 1
ATOM 824 O O . GLY A 1 110 ? -14.427 -5.552 10.082 1.00 94.94 110 GLY A O 1
ATOM 825 N N . ASP A 1 111 ? -15.607 -7.372 9.510 1.00 94.69 111 ASP A N 1
ATOM 826 C CA . ASP A 1 111 ? -15.535 -7.237 8.051 1.00 94.69 111 ASP A CA 1
ATOM 827 C C . ASP A 1 111 ? -16.768 -6.555 7.427 1.00 94.69 111 ASP A C 1
ATOM 829 O O . ASP A 1 111 ? -16.725 -6.103 6.282 1.00 94.69 111 ASP A O 1
ATOM 833 N N . VAL A 1 112 ? -17.871 -6.441 8.172 1.00 94.62 112 VAL A N 1
ATOM 834 C CA . VAL A 1 112 ? -19.137 -5.902 7.657 1.00 94.62 112 VAL A CA 1
ATOM 835 C C . VAL A 1 112 ? -19.070 -4.383 7.502 1.00 94.62 112 VAL A C 1
ATOM 837 O O . VAL A 1 112 ? -18.753 -3.665 8.448 1.00 94.62 112 VAL A O 1
ATOM 840 N N . GLY A 1 113 ? -19.429 -3.885 6.315 1.00 94.44 113 GLY A N 1
ATOM 841 C CA . GLY A 1 113 ? -19.513 -2.445 6.048 1.00 94.44 113 GLY A CA 1
ATOM 842 C C . GLY A 1 113 ? -18.157 -1.736 6.027 1.00 94.44 113 GLY A C 1
ATOM 843 O O . GLY A 1 113 ? -18.105 -0.525 6.232 1.00 94.44 113 GLY A O 1
ATOM 844 N N . VAL A 1 114 ? -17.071 -2.482 5.807 1.00 97.81 114 VAL A N 1
ATOM 845 C CA . VAL A 1 114 ? -15.719 -1.930 5.707 1.00 97.81 114 VAL A CA 1
ATOM 846 C C . VAL A 1 114 ? -15.453 -1.444 4.287 1.00 97.81 114 VAL A C 1
ATOM 848 O O . VAL A 1 114 ? -15.653 -2.181 3.322 1.00 97.81 114 VAL A O 1
ATOM 851 N N . ASN A 1 115 ? -14.943 -0.223 4.162 1.00 97.62 115 ASN A N 1
ATOM 852 C CA . ASN A 1 115 ? -14.422 0.308 2.911 1.00 97.62 115 ASN A CA 1
ATOM 853 C C . ASN A 1 115 ? -12.900 0.453 2.992 1.00 97.62 115 ASN A C 1
ATOM 855 O O . ASN A 1 115 ? -12.387 1.076 3.920 1.00 97.62 115 ASN A O 1
ATOM 859 N N . PHE A 1 116 ? -12.181 -0.085 2.009 1.00 97.94 116 PHE A N 1
ATOM 860 C CA . PHE A 1 116 ? -10.726 0.012 1.953 1.00 97.94 116 PHE A CA 1
ATOM 861 C C . PHE A 1 116 ? -10.271 1.052 0.938 1.00 97.94 116 PHE A C 1
ATOM 863 O O . PHE A 1 116 ? -10.748 1.092 -0.192 1.00 97.94 116 PHE A O 1
ATOM 870 N N . THR A 1 117 ? -9.283 1.848 1.333 1.00 97.69 117 THR A N 1
ATOM 871 C CA . THR A 1 117 ? -8.610 2.806 0.458 1.00 97.69 117 THR A CA 1
ATOM 872 C C . THR A 1 117 ? -7.103 2.626 0.558 1.00 97.69 117 THR A C 1
ATOM 874 O O . THR A 1 117 ? -6.515 2.783 1.632 1.00 97.69 117 THR A O 1
ATOM 877 N N . THR A 1 118 ? -6.452 2.347 -0.570 1.00 97.94 118 THR A N 1
ATOM 878 C CA . THR A 1 118 ? -4.995 2.393 -0.693 1.00 97.94 118 THR A CA 1
ATOM 879 C C . THR A 1 118 ? -4.530 3.697 -1.309 1.00 97.94 118 THR A C 1
ATOM 881 O O . THR A 1 118 ? -5.120 4.255 -2.236 1.00 97.94 118 THR A O 1
ATOM 884 N N . THR A 1 119 ? -3.407 4.179 -0.799 1.00 98.00 119 THR A N 1
ATOM 885 C CA . THR A 1 119 ? -2.655 5.273 -1.412 1.00 98.00 119 THR A CA 1
ATOM 886 C C . THR A 1 119 ? -1.188 4.894 -1.455 1.00 98.00 119 THR A C 1
ATOM 888 O O . THR A 1 119 ? -0.722 4.105 -0.631 1.00 98.00 119 THR A O 1
ATOM 891 N N . PHE A 1 120 ? -0.455 5.412 -2.430 1.00 98.00 120 PHE A N 1
ATOM 892 C CA . PHE A 1 120 ? 0.964 5.123 -2.555 1.00 98.00 120 PHE A CA 1
ATOM 893 C C . PHE A 1 120 ? 1.744 6.301 -3.119 1.00 98.00 120 PHE A C 1
ATOM 895 O O . PHE A 1 120 ? 1.232 7.100 -3.901 1.00 98.00 120 PHE A O 1
ATOM 902 N N . SER A 1 121 ? 3.006 6.386 -2.716 1.00 97.81 121 SER A N 1
ATOM 903 C CA . SER A 1 121 ? 3.991 7.351 -3.199 1.00 97.81 121 SER A CA 1
ATOM 904 C C . SER A 1 121 ? 5.280 6.632 -3.578 1.00 97.81 121 SER A C 1
ATOM 906 O O . SER A 1 121 ? 5.484 5.462 -3.233 1.00 97.81 121 SER A O 1
ATOM 908 N N . GLY A 1 122 ? 6.166 7.317 -4.298 1.00 96.69 122 GLY A N 1
ATOM 909 C CA . GLY A 1 122 ? 7.419 6.730 -4.750 1.00 96.69 122 GLY A CA 1
ATOM 910 C C . GLY A 1 122 ? 8.599 7.667 -4.593 1.00 96.69 122 GLY A C 1
ATOM 911 O O . GLY A 1 122 ? 8.521 8.849 -4.911 1.00 96.69 122 GLY A O 1
ATOM 912 N N . GLN A 1 123 ? 9.730 7.115 -4.170 1.00 96.56 123 GLN A N 1
ATOM 913 C CA . GLN A 1 123 ? 11.008 7.804 -4.086 1.00 96.56 123 GLN A CA 1
ATOM 914 C C . GLN A 1 123 ? 12.047 7.077 -4.938 1.00 96.56 123 GLN A C 1
ATOM 916 O O . GLN A 1 123 ? 12.292 5.878 -4.786 1.00 96.56 123 GLN A O 1
ATOM 921 N N . SER A 1 124 ? 12.717 7.804 -5.829 1.00 94.38 124 SER A N 1
ATOM 922 C CA . SER A 1 124 ? 13.827 7.244 -6.598 1.00 94.38 124 SER A CA 1
ATOM 923 C C . SER A 1 124 ? 15.017 6.924 -5.686 1.00 94.38 124 SER A C 1
ATOM 925 O O . SER A 1 124 ? 15.674 7.836 -5.193 1.00 94.38 124 SER A O 1
ATOM 927 N N . LEU A 1 125 ? 15.384 5.645 -5.579 1.00 93.56 125 LEU A N 1
ATOM 928 C CA . LEU A 1 125 ? 16.632 5.214 -4.939 1.00 93.56 125 LEU A CA 1
ATOM 929 C C . LEU A 1 125 ? 17.821 5.255 -5.906 1.00 93.56 125 LEU A C 1
ATOM 931 O O . LEU A 1 125 ? 18.944 5.547 -5.507 1.00 93.56 125 LEU A O 1
ATOM 935 N N . ARG A 1 126 ? 17.600 4.940 -7.190 1.00 92.06 126 ARG A N 1
ATOM 936 C CA . ARG A 1 126 ? 18.638 5.013 -8.232 1.00 92.06 126 ARG A CA 1
ATOM 937 C C . ARG A 1 126 ? 18.011 5.133 -9.608 1.00 92.06 126 ARG A C 1
ATOM 939 O O . ARG A 1 126 ? 17.465 4.156 -10.107 1.00 92.06 126 ARG A O 1
ATOM 946 N N . LYS A 1 127 ? 18.128 6.304 -10.245 1.00 87.12 127 LYS A N 1
ATOM 947 C CA . LYS A 1 127 ? 17.582 6.573 -11.594 1.00 87.12 127 LYS A CA 1
ATOM 948 C C . LYS A 1 127 ? 16.096 6.174 -11.754 1.00 87.12 127 LYS A C 1
ATOM 950 O O . LYS A 1 127 ? 15.641 6.027 -12.883 1.00 87.12 127 LYS A O 1
ATOM 955 N N . GLY A 1 128 ? 15.359 6.024 -10.652 1.00 87.00 128 GLY A N 1
ATOM 956 C CA . GLY A 1 128 ? 13.946 5.665 -10.620 1.00 87.00 128 GLY A CA 1
ATOM 957 C C . GLY A 1 128 ? 13.059 6.890 -10.803 1.00 87.00 128 GLY A C 1
ATOM 958 O O . GLY A 1 128 ? 13.523 7.952 -11.234 1.00 87.00 128 GLY A O 1
ATOM 959 N N . LYS A 1 129 ? 11.778 6.751 -10.466 1.00 88.62 129 LYS A N 1
ATOM 960 C CA . LYS A 1 129 ? 10.819 7.859 -10.474 1.00 88.62 129 LYS A CA 1
ATOM 961 C C . LYS A 1 129 ? 10.471 8.242 -9.040 1.00 88.62 129 LYS A C 1
ATOM 963 O O . LYS A 1 129 ? 10.235 7.367 -8.219 1.00 88.62 129 LYS A O 1
ATOM 968 N N . THR A 1 130 ? 10.445 9.542 -8.772 1.00 94.88 130 THR A N 1
ATOM 969 C CA . THR A 1 130 ? 9.834 10.096 -7.562 1.00 94.88 130 THR A CA 1
ATOM 970 C C . THR A 1 130 ? 8.461 10.634 -7.939 1.00 94.88 130 THR A C 1
ATOM 972 O O . THR A 1 130 ? 8.324 11.229 -9.012 1.00 94.88 130 THR A O 1
ATOM 975 N N . PHE A 1 131 ? 7.463 10.383 -7.105 1.00 96.06 131 PHE A N 1
ATOM 976 C CA . PHE A 1 131 ? 6.101 10.862 -7.281 1.00 96.06 131 PHE A CA 1
ATOM 977 C C . PHE A 1 131 ? 5.411 10.980 -5.923 1.00 96.06 131 PHE A C 1
ATOM 979 O O . PHE A 1 131 ? 5.671 10.180 -5.019 1.00 96.06 131 PHE A O 1
ATOM 986 N N . ASP A 1 132 ? 4.544 11.980 -5.808 1.00 97.12 132 ASP A N 1
ATOM 987 C CA . ASP A 1 132 ? 3.786 12.248 -4.591 1.00 97.12 132 ASP A CA 1
ATOM 988 C C . ASP A 1 132 ? 2.698 11.196 -4.360 1.00 97.12 132 ASP A C 1
ATOM 990 O O . ASP A 1 132 ? 2.427 10.342 -5.209 1.00 97.12 132 ASP A O 1
ATOM 994 N N . GLU A 1 133 ? 2.101 11.230 -3.173 1.00 96.69 133 GLU A N 1
ATOM 995 C CA . GLU A 1 133 ? 1.045 10.295 -2.809 1.00 96.69 133 GLU A CA 1
ATOM 996 C C . GLU A 1 133 ? -0.181 10.442 -3.719 1.00 96.69 133 GLU A C 1
ATOM 998 O O . GLU A 1 133 ? -0.681 11.543 -3.943 1.00 96.69 133 GLU A O 1
ATOM 1003 N N . GLN A 1 134 ? -0.686 9.313 -4.212 1.00 96.69 134 GLN A N 1
ATOM 1004 C CA . GLN A 1 134 ? -1.920 9.245 -4.989 1.00 96.69 134 GLN A CA 1
ATOM 1005 C C . GLN A 1 134 ? -2.711 7.975 -4.671 1.00 96.69 134 GLN A C 1
ATOM 1007 O O . GLN A 1 134 ? -2.239 7.101 -3.939 1.00 96.69 134 GLN A O 1
ATOM 1012 N N . SER A 1 135 ? -3.921 7.878 -5.220 1.00 96.06 135 SER A N 1
ATOM 1013 C CA . SER A 1 135 ? -4.758 6.680 -5.108 1.00 96.06 135 SER A CA 1
ATOM 1014 C C . SER A 1 135 ? -4.077 5.464 -5.738 1.00 96.06 135 SER A C 1
ATOM 1016 O O . SER A 1 135 ? -3.486 5.574 -6.810 1.00 96.06 135 SER A O 1
ATOM 1018 N N . GLY A 1 136 ? -4.178 4.312 -5.070 1.00 91.44 136 GLY A N 1
ATOM 1019 C CA . GLY A 1 136 ? -3.590 3.042 -5.498 1.00 91.44 136 GLY A CA 1
ATOM 1020 C C . GLY A 1 136 ? -3.979 2.587 -6.905 1.00 91.44 136 GLY A C 1
ATOM 1021 O O . GLY A 1 136 ? -3.152 2.019 -7.617 1.00 91.44 136 GLY A O 1
ATOM 1022 N N . ASP A 1 137 ? -5.197 2.906 -7.338 1.00 87.69 137 ASP A N 1
ATOM 1023 C CA . ASP A 1 137 ? -5.737 2.466 -8.628 1.00 87.69 137 ASP A CA 1
ATOM 1024 C C . ASP A 1 137 ? -5.314 3.367 -9.803 1.00 87.69 137 ASP A C 1
ATOM 1026 O O . ASP A 1 137 ? -5.668 3.100 -10.950 1.00 87.69 137 ASP A O 1
ATOM 1030 N N . ILE A 1 138 ? -4.550 4.436 -9.539 1.00 91.06 138 ILE A N 1
ATOM 1031 C CA . ILE A 1 138 ? -4.007 5.327 -10.570 1.00 91.06 138 ILE A CA 1
ATOM 1032 C C . ILE A 1 138 ? -2.597 4.849 -10.946 1.00 91.06 138 ILE A C 1
ATOM 1034 O O . ILE A 1 138 ? -1.679 4.961 -10.127 1.00 91.06 138 ILE A O 1
ATOM 1038 N N . PRO A 1 139 ? -2.382 4.349 -12.178 1.00 92.12 139 PRO A N 1
ATOM 1039 C CA . PRO A 1 139 ? -1.092 3.799 -12.563 1.00 92.12 139 PRO A CA 1
ATOM 1040 C C . PRO A 1 139 ? -0.022 4.883 -12.718 1.00 92.12 139 PRO A C 1
ATOM 1042 O O . PRO A 1 139 ? -0.263 5.964 -13.265 1.00 92.12 139 PRO A O 1
ATOM 1045 N N . VAL A 1 140 ? 1.208 4.568 -12.308 1.00 92.44 140 VAL A N 1
ATOM 1046 C CA . VAL A 1 140 ? 2.359 5.471 -12.410 1.00 92.44 140 VAL A CA 1
ATOM 1047 C C . VAL A 1 140 ? 3.455 4.861 -13.261 1.00 92.44 140 VAL A C 1
ATOM 1049 O O . VAL A 1 140 ? 4.188 3.980 -12.817 1.00 92.44 140 VAL A O 1
ATOM 1052 N N . SER A 1 141 ? 3.673 5.443 -14.438 1.00 92.69 141 SER A N 1
ATOM 1053 C CA . SER A 1 141 ? 4.774 5.030 -15.307 1.00 92.69 141 SER A CA 1
ATOM 1054 C C . SER A 1 141 ? 6.146 5.262 -14.685 1.00 92.69 141 SER A C 1
ATOM 1056 O O . SER A 1 141 ? 6.497 6.409 -14.397 1.00 92.69 141 SER A O 1
ATOM 1058 N N . THR A 1 142 ? 6.971 4.226 -14.587 1.00 89.44 142 THR A N 1
ATOM 1059 C CA . THR A 1 142 ? 8.405 4.303 -14.297 1.00 89.44 142 THR A CA 1
ATOM 1060 C C . THR A 1 142 ? 9.184 4.913 -15.467 1.00 89.44 142 THR A C 1
ATOM 1062 O O . THR A 1 142 ? 8.645 5.287 -16.512 1.00 89.44 142 THR A O 1
ATOM 1065 N N . ARG A 1 143 ? 10.498 5.071 -15.290 1.00 85.56 143 ARG A N 1
ATOM 1066 C CA . ARG A 1 143 ? 11.380 5.557 -16.355 1.00 85.56 143 ARG A CA 1
ATOM 1067 C C . ARG A 1 143 ? 11.712 4.426 -17.329 1.00 85.56 143 ARG A C 1
ATOM 1069 O O . ARG A 1 143 ? 11.896 3.286 -16.926 1.00 85.56 143 ARG A O 1
ATOM 1076 N N . ASN A 1 144 ? 11.887 4.758 -18.609 1.00 85.06 144 ASN A N 1
ATOM 1077 C CA . ASN A 1 144 ? 12.262 3.795 -19.654 1.00 85.06 144 ASN A CA 1
ATOM 1078 C C . ASN A 1 144 ? 13.760 3.421 -19.635 1.00 85.06 144 ASN A C 1
ATOM 1080 O O . ASN A 1 144 ? 14.448 3.584 -20.642 1.00 85.06 144 ASN A O 1
ATOM 1084 N N . ARG A 1 145 ? 14.289 3.018 -18.474 1.00 85.00 145 ARG A N 1
ATOM 1085 C CA . ARG A 1 145 ? 15.671 2.557 -18.230 1.00 85.00 145 ARG A CA 1
ATOM 1086 C C . ARG A 1 145 ? 15.696 1.754 -16.926 1.00 85.00 145 ARG A C 1
ATOM 1088 O O . ARG A 1 145 ? 14.770 1.877 -16.131 1.00 85.00 145 ARG A O 1
ATOM 1095 N N . PHE A 1 146 ? 16.798 1.048 -16.660 1.00 89.19 146 PHE A N 1
ATOM 1096 C CA . PHE A 1 146 ? 17.040 0.481 -15.333 1.00 89.19 146 PHE A CA 1
ATOM 1097 C C . PHE A 1 146 ? 16.912 1.550 -14.239 1.00 89.19 146 PHE A C 1
ATOM 1099 O O . PHE A 1 146 ? 17.639 2.554 -14.248 1.00 89.19 146 PHE A O 1
ATOM 1106 N N . GLY A 1 147 ? 16.003 1.314 -13.301 1.00 92.12 147 GLY A N 1
ATOM 1107 C CA . GLY A 1 147 ? 15.717 2.204 -12.192 1.00 92.12 147 GLY A CA 1
ATOM 1108 C C . GLY A 1 147 ? 15.292 1.430 -10.953 1.00 92.12 147 GLY A C 1
ATOM 1109 O O . GLY A 1 147 ? 14.701 0.356 -11.046 1.00 92.12 147 GLY A O 1
ATOM 1110 N N . ARG A 1 148 ? 15.603 2.002 -9.789 1.00 95.00 148 ARG A N 1
ATOM 1111 C CA . ARG A 1 148 ? 15.149 1.520 -8.487 1.00 95.00 148 ARG A CA 1
ATOM 1112 C C . ARG A 1 148 ? 14.302 2.591 -7.817 1.00 95.00 148 ARG A C 1
ATOM 1114 O O . ARG A 1 148 ? 14.789 3.708 -7.604 1.00 95.00 148 ARG A O 1
ATOM 1121 N N . THR A 1 149 ? 13.069 2.241 -7.484 1.00 96.19 149 THR A N 1
ATOM 1122 C CA . THR A 1 149 ? 12.086 3.119 -6.842 1.00 96.19 149 THR A CA 1
ATOM 1123 C C . THR A 1 149 ? 11.613 2.457 -5.555 1.00 96.19 149 THR A C 1
ATOM 1125 O O . THR A 1 149 ? 11.167 1.317 -5.592 1.00 96.19 149 THR A O 1
ATOM 1128 N N . GLN A 1 150 ? 11.712 3.145 -4.422 1.00 96.88 150 GLN A N 1
ATOM 1129 C CA . GLN A 1 150 ? 11.032 2.728 -3.201 1.00 96.88 150 GLN A CA 1
ATOM 1130 C C . GLN A 1 150 ? 9.596 3.231 -3.264 1.00 96.88 150 GLN A C 1
ATOM 1132 O O . GLN A 1 150 ? 9.377 4.425 -3.441 1.00 96.88 150 GLN A O 1
ATOM 1137 N N . VAL A 1 151 ? 8.637 2.330 -3.129 1.00 97.38 151 VAL A N 1
ATOM 1138 C CA . VAL A 1 151 ? 7.216 2.631 -3.025 1.00 97.38 151 VAL A CA 1
ATOM 1139 C C . VAL A 1 151 ? 6.809 2.541 -1.563 1.00 97.38 151 VAL A C 1
ATOM 1141 O O . VAL A 1 151 ? 7.124 1.561 -0.887 1.00 97.38 151 VAL A O 1
ATOM 1144 N N . THR A 1 152 ? 6.111 3.566 -1.089 1.00 98.06 152 THR A N 1
ATOM 1145 C CA . THR A 1 152 ? 5.464 3.574 0.224 1.00 98.06 152 THR A CA 1
ATOM 1146 C C . THR A 1 152 ? 3.969 3.420 0.008 1.00 98.06 152 THR A C 1
ATOM 1148 O O . THR A 1 152 ? 3.389 4.184 -0.758 1.00 98.06 152 THR A O 1
ATOM 1151 N N . VAL A 1 153 ? 3.359 2.433 0.658 1.00 98.12 153 VAL A N 1
ATOM 1152 C CA . VAL A 1 153 ? 1.936 2.104 0.543 1.00 98.12 153 VAL A CA 1
ATOM 1153 C C . VAL A 1 153 ? 1.254 2.347 1.878 1.00 98.12 153 VAL A C 1
ATOM 1155 O O . VAL A 1 153 ? 1.652 1.796 2.905 1.00 98.12 153 VAL A O 1
ATOM 1158 N N . ASN A 1 154 ? 0.190 3.134 1.838 1.00 98.31 154 ASN A N 1
ATOM 1159 C CA . ASN A 1 154 ? -0.716 3.346 2.948 1.00 98.31 154 ASN A CA 1
ATOM 1160 C C . ASN A 1 154 ? -2.040 2.632 2.697 1.00 98.31 154 ASN A C 1
ATOM 1162 O O . ASN A 1 154 ? -2.540 2.614 1.570 1.00 98.31 154 ASN A O 1
ATOM 1166 N N . LEU A 1 155 ? -2.619 2.096 3.766 1.00 98.38 155 LEU A N 1
ATOM 1167 C CA . LEU A 1 155 ? -3.937 1.476 3.759 1.00 98.38 155 LEU A CA 1
ATOM 1168 C C . LEU A 1 155 ? -4.797 2.131 4.838 1.00 98.38 155 LEU A C 1
ATOM 1170 O O . LEU A 1 155 ? -4.350 2.332 5.968 1.00 98.38 155 LEU A O 1
ATOM 1174 N N . VAL A 1 156 ? -6.027 2.449 4.460 1.00 98.19 156 VAL A N 1
ATOM 1175 C CA . VAL A 1 156 ? -7.091 2.923 5.338 1.00 98.19 156 VAL A CA 1
ATOM 1176 C C . VAL A 1 156 ? -8.267 1.968 5.187 1.00 98.19 156 VAL A C 1
ATOM 1178 O O . VAL A 1 156 ? -8.620 1.603 4.067 1.00 98.19 156 VAL A O 1
ATOM 1181 N N . ALA A 1 157 ? -8.844 1.549 6.304 1.00 98.31 157 ALA A N 1
ATOM 1182 C CA . ALA A 1 157 ? -10.080 0.793 6.367 1.00 98.31 157 ALA A CA 1
ATOM 1183 C C . ALA A 1 157 ? -11.074 1.576 7.227 1.00 98.31 157 ALA A C 1
ATOM 1185 O O . ALA A 1 157 ? -10.816 1.802 8.409 1.00 98.31 157 ALA A O 1
ATOM 1186 N N . ASP A 1 158 ? -12.188 1.988 6.639 1.00 98.12 158 ASP A N 1
ATOM 1187 C CA . ASP A 1 158 ? -13.243 2.748 7.305 1.00 98.12 158 ASP A CA 1
ATOM 1188 C C . ASP A 1 158 ? -14.447 1.845 7.575 1.00 98.12 158 ASP A C 1
ATOM 1190 O O . ASP A 1 158 ? -14.900 1.130 6.682 1.00 98.12 158 ASP A O 1
ATOM 1194 N N . LYS A 1 159 ? -14.981 1.896 8.796 1.00 97.69 159 LYS A N 1
ATOM 1195 C CA . LYS A 1 159 ? -16.187 1.184 9.226 1.00 97.69 159 LYS A CA 1
ATOM 1196 C C . LYS A 1 159 ? -17.043 2.121 10.087 1.00 97.69 159 LYS A C 1
ATOM 1198 O O . LYS A 1 159 ? -16.711 2.334 11.255 1.00 97.69 159 LYS A O 1
ATOM 1203 N N . PRO A 1 160 ? -18.155 2.664 9.555 1.00 94.94 160 PRO A N 1
ATOM 1204 C CA . PRO A 1 160 ? -18.992 3.632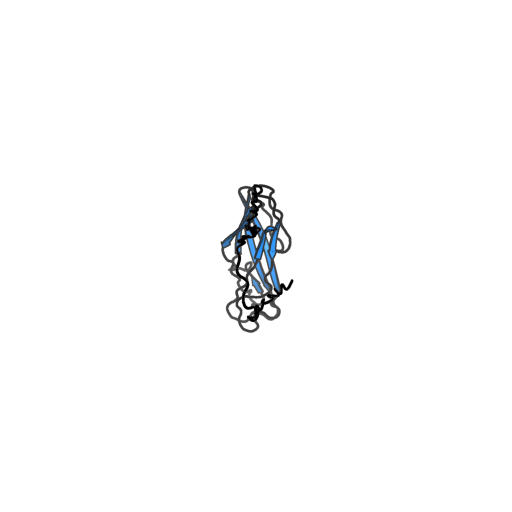 10.272 1.00 94.94 160 PRO A CA 1
ATOM 1205 C C . PRO A 1 160 ? -19.507 3.131 11.625 1.00 94.94 160 PRO A C 1
ATOM 1207 O O . PRO A 1 160 ? -19.547 3.892 12.585 1.00 94.94 160 PRO A O 1
ATOM 1210 N N . ASP A 1 161 ? -19.829 1.838 11.718 1.00 94.50 161 ASP A N 1
ATOM 1211 C CA . ASP A 1 161 ? -20.348 1.222 12.947 1.00 94.50 161 ASP A CA 1
ATOM 1212 C C . ASP A 1 161 ? -19.246 0.838 13.957 1.00 94.50 161 ASP A C 1
ATOM 1214 O O . ASP A 1 161 ? -19.529 0.187 14.961 1.00 94.50 161 ASP A O 1
ATOM 1218 N N . GLY A 1 162 ? -17.983 1.173 13.674 1.00 96.44 162 GLY A N 1
ATOM 1219 C CA . GLY A 1 162 ? -16.838 0.884 14.536 1.00 96.44 162 GLY A CA 1
ATOM 1220 C C . GLY A 1 162 ? -16.301 -0.545 14.418 1.00 96.44 162 GLY A C 1
ATOM 1221 O O . GLY A 1 162 ? -17.032 -1.503 14.161 1.00 96.44 162 GLY A O 1
ATOM 1222 N N . PHE A 1 163 ? -14.997 -0.702 14.599 1.00 97.88 163 PHE A N 1
ATOM 1223 C CA . PHE A 1 163 ? -14.296 -1.976 14.594 1.00 97.88 163 PHE A CA 1
ATOM 1224 C C . PHE A 1 163 ? -14.411 -2.647 15.970 1.00 97.88 163 PHE A C 1
ATOM 1226 O O . PHE A 1 163 ? -13.975 -2.067 16.968 1.00 97.88 163 PHE A O 1
ATOM 1233 N N . PRO A 1 164 ? -14.964 -3.872 16.062 1.00 97.56 164 PRO A N 1
ATOM 1234 C CA . PRO A 1 164 ? -14.896 -4.648 17.294 1.00 97.56 164 PRO A CA 1
ATOM 1235 C C . PRO A 1 164 ? -13.441 -4.924 17.696 1.00 97.56 164 PRO A C 1
ATOM 1237 O O . PRO A 1 164 ? -12.559 -5.043 16.845 1.00 97.56 164 PRO A O 1
ATOM 1240 N N . ALA A 1 165 ? -13.182 -5.050 18.997 1.00 96.31 165 ALA A N 1
ATOM 1241 C CA . ALA A 1 165 ? -11.840 -5.335 19.496 1.00 96.31 165 ALA A CA 1
ATOM 1242 C C . ALA A 1 165 ? -11.349 -6.716 19.027 1.00 96.31 165 ALA A C 1
ATOM 1244 O O . ALA A 1 165 ? -12.063 -7.713 19.144 1.00 96.31 165 ALA A O 1
ATOM 1245 N N . GLY A 1 166 ? -10.117 -6.771 18.524 1.00 96.38 166 GLY A N 1
ATOM 1246 C CA . GLY A 1 166 ? -9.462 -7.998 18.084 1.00 96.38 166 GLY A CA 1
ATOM 1247 C C . GLY A 1 166 ? -8.378 -7.727 17.047 1.00 96.38 166 GLY A C 1
ATOM 1248 O O . GLY A 1 166 ? -8.058 -6.574 16.754 1.00 96.38 166 GLY A O 1
ATOM 1249 N N . ASP A 1 167 ? -7.817 -8.804 16.504 1.00 96.88 167 ASP A N 1
ATOM 1250 C CA . ASP A 1 167 ? -6.743 -8.728 15.519 1.00 96.88 167 ASP A CA 1
ATOM 1251 C C . ASP A 1 167 ? -7.293 -8.547 14.105 1.00 96.88 167 ASP A C 1
ATOM 1253 O O . ASP A 1 167 ? -8.206 -9.260 1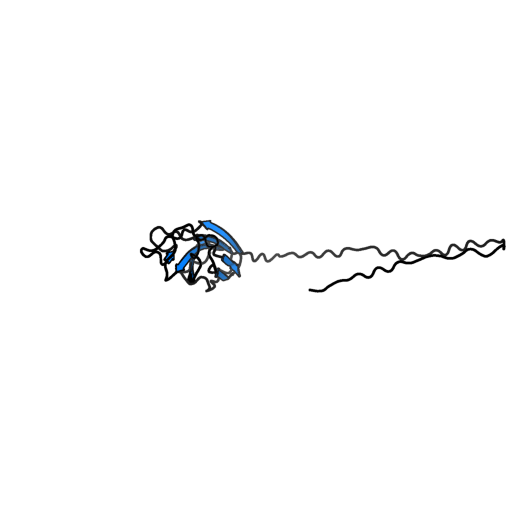3.682 1.00 96.88 167 ASP A O 1
ATOM 1257 N N . TYR A 1 168 ? -6.681 -7.628 13.357 1.00 97.44 168 TYR A N 1
ATOM 1258 C CA . TYR A 1 168 ? -7.013 -7.348 11.965 1.00 97.44 168 TYR A CA 1
ATOM 1259 C C . TYR A 1 168 ? -5.784 -7.502 11.075 1.00 97.44 168 TYR A C 1
ATOM 1261 O O . TYR A 1 168 ? -4.705 -6.997 11.385 1.00 97.44 168 TYR A O 1
ATOM 1269 N N . SER A 1 169 ? -5.944 -8.165 9.933 1.00 96.94 169 SER A N 1
ATOM 1270 C CA . SER A 1 169 ? -4.897 -8.281 8.915 1.00 96.94 169 SER A CA 1
ATOM 1271 C C . SER A 1 169 ? -5.499 -8.122 7.529 1.00 96.94 169 SER A C 1
ATOM 1273 O O . SER A 1 169 ? -6.523 -8.727 7.246 1.00 96.94 169 SER A O 1
ATOM 1275 N N . ALA A 1 170 ? -4.881 -7.327 6.659 1.00 96.31 170 ALA A N 1
ATOM 1276 C CA . ALA A 1 170 ? -5.284 -7.153 5.265 1.00 96.31 170 ALA A CA 1
ATOM 1277 C C . ALA A 1 170 ? -4.049 -7.160 4.361 1.00 96.31 170 ALA A C 1
ATOM 1279 O O . ALA A 1 170 ? -2.951 -6.799 4.791 1.00 96.31 170 ALA A O 1
ATOM 1280 N N . GLN A 1 171 ? -4.235 -7.550 3.100 1.00 95.38 171 GLN A N 1
ATOM 1281 C CA . GLN A 1 171 ? -3.162 -7.605 2.113 1.00 95.38 171 GLN A CA 1
ATOM 1282 C C . GLN A 1 171 ? -3.479 -6.713 0.913 1.00 95.38 171 GLN A C 1
ATOM 1284 O O . GLN A 1 171 ? -4.505 -6.869 0.259 1.00 95.38 171 GLN A O 1
ATOM 1289 N N . THR A 1 172 ? -2.561 -5.803 0.601 1.00 95.12 172 THR A N 1
ATOM 1290 C CA . THR A 1 172 ? -2.569 -5.024 -0.641 1.00 95.12 172 THR A CA 1
ATOM 1291 C C . THR A 1 172 ? -1.694 -5.704 -1.689 1.00 95.12 172 THR A C 1
ATOM 1293 O O . THR A 1 172 ? -0.780 -6.467 -1.359 1.00 95.12 172 THR A O 1
ATOM 1296 N N . VAL A 1 173 ? -1.959 -5.430 -2.966 1.00 94.69 173 VAL A N 1
ATOM 1297 C CA . VAL A 1 173 ? -1.187 -6.003 -4.077 1.00 94.69 173 VAL A CA 1
ATOM 1298 C C . VAL A 1 173 ? -0.559 -4.880 -4.886 1.00 94.69 173 VAL A C 1
ATOM 1300 O O . VAL A 1 173 ? -1.266 -4.088 -5.499 1.00 94.69 173 VAL A O 1
ATOM 1303 N N . VAL A 1 174 ? 0.773 -4.838 -4.910 1.00 94.44 174 VAL A N 1
ATOM 1304 C CA . VAL A 1 174 ? 1.544 -3.958 -5.798 1.00 94.44 174 VAL A CA 1
ATOM 1305 C C . VAL A 1 174 ? 1.761 -4.681 -7.123 1.00 94.44 174 VAL A C 1
ATOM 1307 O O . VAL A 1 174 ? 2.181 -5.840 -7.131 1.00 94.44 174 VAL A O 1
ATOM 1310 N N . ARG A 1 175 ? 1.484 -4.010 -8.240 1.00 94.12 175 ARG A N 1
ATOM 1311 C CA . ARG A 1 175 ? 1.623 -4.559 -9.592 1.00 94.12 175 ARG A CA 1
ATOM 1312 C C . ARG A 1 175 ? 2.586 -3.713 -10.416 1.00 94.12 175 ARG A C 1
ATOM 1314 O O . ARG A 1 175 ? 2.702 -2.509 -10.204 1.00 94.12 175 ARG A O 1
ATOM 1321 N N . CYS A 1 176 ? 3.269 -4.374 -11.346 1.00 91.31 176 CYS A N 1
ATOM 1322 C CA . CYS A 1 176 ? 3.909 -3.723 -12.480 1.00 91.31 176 CYS A CA 1
ATOM 1323 C C . CYS A 1 176 ? 3.243 -4.246 -13.751 1.00 91.31 176 CYS A C 1
ATOM 1325 O O . CYS A 1 176 ? 3.183 -5.465 -13.935 1.00 91.31 176 CYS A O 1
ATOM 1327 N N . GLU A 1 177 ? 2.791 -3.343 -14.606 1.00 88.56 177 GLU A N 1
ATOM 1328 C CA . GLU A 1 177 ? 2.070 -3.630 -15.850 1.00 88.56 177 GLU A CA 1
ATOM 1329 C C . GLU A 1 177 ? 2.670 -2.89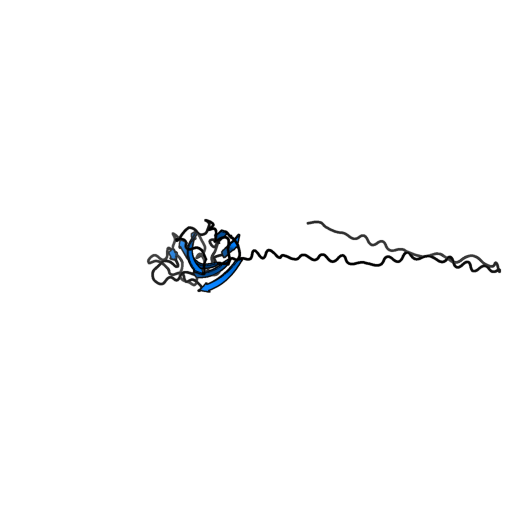2 -17.053 1.00 88.56 177 GLU A C 1
ATOM 1331 O O . GLU A 1 177 ? 3.329 -1.842 -16.858 1.00 88.56 177 GLU A O 1
#

Sequence (177 aa):
MMDFTIFQKPIQTTTKNLCKICTALALLTAAHNTAQAGPGDIHFNGDITNSAYCIIFVTQSGALVPNVDATQLSSKLPGGVAGKAEIWSFRKYDISVSSPTYFNTYPTGGDVGVNFTTTFSGQSLRKGKTFDEQSGDIPVSTRNRFGRTQVTVNLVADKPDGFPAGDYSAQTVVRCE

Secondary structure (DSSP, 8-state):
-------PPPP------------------------------------------EEEEEEE--B-EE-TTSSEEESSSTT-B-EEEEEEESS--EEEEEPPSS-SB--TTSSTT-EEEEEEEEEEEEB---EEEEETTS-EE--SSSEEEEEEEEEEEE-TT-PPSS--B---EEEE-

Foldseek 3Di:
DDDDDDDDDDDDDDDDDDDDDDDDDDPPPPPPPPPDDDDDDDDDDDDCPPPFDKDKAWPADWAWDADPQQQKTKLPDVVTNWTKIKIWGAAKWWKAKDWFQFWPDAPPPQGPQKDKWKKKFKDWPFQWDGGDIDTRHDIDIIHGHTTMIMMTMMMMIGHRVHGDDDDTHTDMDMDID